Protein AF-A0A401MJ99-F1 (afdb_monomer)

Sequence (115 aa):
MRETARSWGLPPSTADDLETIAGELVANALEHSDSRTITVTCALIAERVTISVTDEGDINTPLACAPTRPPGPEQEHGRGLLITEALSVRWGTRQTGNGLTVWAELDTAPRESTQ

Structure (mmCIF, N/CA/C/O backbone):
data_AF-A0A401MJ99-F1
#
_entry.id   AF-A0A401MJ99-F1
#
loop_
_atom_site.group_PDB
_atom_site.id
_atom_site.type_symbol
_atom_site.label_atom_id
_atom_site.label_alt_id
_atom_site.label_comp_id
_atom_site.label_asym_id
_atom_site.label_entity_id
_atom_site.label_seq_id
_atom_site.pdbx_PDB_ins_code
_atom_site.Cartn_x
_atom_site.Cartn_y
_atom_site.Cartn_z
_atom_site.occupancy
_atom_site.B_iso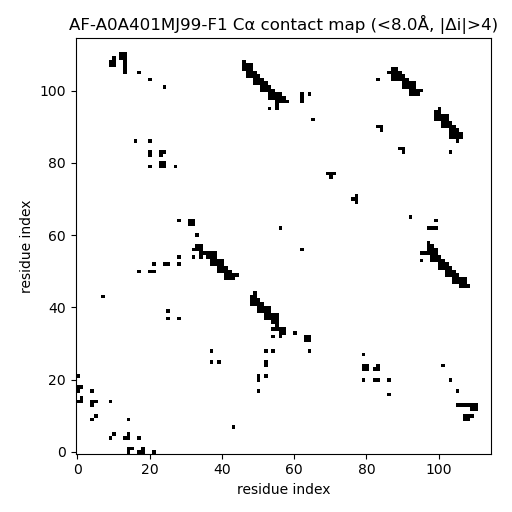_or_equiv
_atom_site.auth_seq_id
_atom_site.auth_comp_id
_atom_site.auth_asym_id
_atom_site.auth_atom_id
_atom_site.pdbx_PDB_model_num
ATOM 1 N N . MET A 1 1 ? 3.006 10.263 2.059 1.00 84.69 1 MET A N 1
ATOM 2 C CA . MET A 1 1 ? 2.006 9.285 2.545 1.00 84.69 1 MET A CA 1
ATOM 3 C C . MET A 1 1 ? 1.324 9.733 3.826 1.00 84.69 1 MET A C 1
ATOM 5 O O . MET A 1 1 ? 0.110 9.876 3.798 1.00 84.69 1 MET A O 1
ATOM 9 N N . ARG A 1 2 ? 2.051 10.061 4.906 1.00 85.44 2 ARG A N 1
ATOM 10 C CA . ARG A 1 2 ? 1.428 10.567 6.147 1.00 85.44 2 ARG A CA 1
ATOM 11 C C . ARG A 1 2 ? 0.525 11.794 5.974 1.00 85.44 2 ARG A C 1
ATOM 13 O O . ARG A 1 2 ? -0.545 11.833 6.567 1.00 85.44 2 ARG A O 1
ATOM 20 N N . GLU A 1 3 ? 0.911 12.785 5.170 1.00 87.69 3 GLU A N 1
ATOM 21 C CA . GLU A 1 3 ? 0.059 13.966 4.927 1.00 87.69 3 GLU A CA 1
ATOM 22 C C . GLU A 1 3 ? -1.242 13.612 4.193 1.00 87.69 3 GLU A C 1
ATOM 24 O O . GLU A 1 3 ? -2.306 14.088 4.576 1.00 87.69 3 GLU A O 1
ATOM 29 N N . THR A 1 4 ? -1.174 12.717 3.204 1.00 89.31 4 THR A N 1
ATOM 30 C CA . THR A 1 4 ? -2.341 12.177 2.489 1.00 89.31 4 THR A CA 1
ATOM 31 C C . THR A 1 4 ? -3.255 11.379 3.421 1.00 89.31 4 THR A C 1
ATOM 33 O O . THR A 1 4 ? -4.462 11.584 3.431 1.00 89.31 4 THR A O 1
ATOM 36 N N . ALA A 1 5 ? -2.688 10.514 4.265 1.00 88.38 5 ALA A N 1
ATOM 37 C CA . ALA A 1 5 ? -3.452 9.764 5.259 1.00 88.38 5 ALA A CA 1
ATOM 38 C C . ALA A 1 5 ? -4.166 10.693 6.256 1.00 88.38 5 ALA A C 1
ATOM 40 O O . ALA A 1 5 ? -5.331 10.483 6.588 1.00 88.38 5 ALA A O 1
ATOM 41 N N . ARG A 1 6 ? -3.491 11.767 6.688 1.00 88.94 6 ARG A N 1
ATOM 42 C CA . ARG A 1 6 ? -4.074 12.789 7.568 1.00 88.94 6 ARG A CA 1
ATOM 43 C C . ARG A 1 6 ? -5.191 13.575 6.891 1.00 88.94 6 ARG A C 1
ATOM 45 O O . ARG A 1 6 ? -6.208 13.818 7.531 1.00 88.94 6 ARG A O 1
ATOM 52 N N . SER A 1 7 ? -5.032 13.965 5.624 1.00 92.06 7 SER A N 1
ATOM 53 C CA . SER A 1 7 ? -6.086 14.691 4.899 1.00 92.06 7 SER A CA 1
ATOM 54 C C . SER A 1 7 ? -7.331 13.832 4.657 1.00 92.06 7 SER A C 1
ATOM 56 O O . SER A 1 7 ? -8.432 14.364 4.552 1.00 92.06 7 SER A O 1
ATOM 58 N N . TRP A 1 8 ? -7.165 12.511 4.637 1.00 92.12 8 TRP A N 1
ATOM 59 C CA . TRP A 1 8 ? -8.239 11.522 4.590 1.00 92.12 8 TRP A CA 1
ATOM 60 C C . TRP A 1 8 ? -8.835 11.159 5.956 1.00 92.12 8 TRP A C 1
ATOM 62 O O . TRP A 1 8 ? -9.796 10.397 6.009 1.00 92.12 8 TRP A O 1
ATOM 72 N N . GLY A 1 9 ? -8.298 11.695 7.055 1.00 90.62 9 GLY A N 1
ATOM 73 C CA . GLY A 1 9 ? -8.775 11.396 8.406 1.00 90.62 9 GLY A CA 1
ATOM 74 C C . GLY A 1 9 ? -8.477 9.968 8.871 1.00 90.62 9 GLY A C 1
ATOM 75 O O . GLY A 1 9 ? -9.180 9.462 9.742 1.00 90.62 9 GLY A O 1
ATOM 76 N N . LEU A 1 10 ? -7.459 9.312 8.300 1.00 89.69 10 LEU A N 1
ATOM 77 C CA . LEU A 1 10 ? -7.090 7.952 8.687 1.00 89.69 10 LEU A CA 1
ATOM 78 C C . LEU A 1 10 ? -6.511 7.904 10.111 1.00 89.69 10 LEU A C 1
ATOM 80 O O . LEU A 1 10 ? -5.801 8.834 10.518 1.00 89.69 10 LEU A O 1
ATOM 84 N N . PRO A 1 11 ? -6.736 6.804 10.852 1.00 90.69 11 PRO A N 1
ATOM 85 C CA . PRO A 1 11 ? -6.062 6.558 12.120 1.00 90.69 11 PRO A CA 1
ATOM 86 C C . PRO A 1 11 ? -4.531 6.589 11.971 1.00 90.69 11 PRO A C 1
ATOM 88 O O . PRO A 1 11 ? -4.011 6.183 10.927 1.00 90.69 11 PRO A O 1
ATOM 91 N N . PRO A 1 12 ? -3.781 7.000 13.013 1.00 89.81 12 PRO A N 1
ATOM 92 C CA . PRO A 1 12 ? -2.319 7.001 12.976 1.00 89.81 12 PRO A CA 1
ATOM 93 C C . PRO A 1 12 ? -1.719 5.637 12.616 1.00 89.81 12 PRO A C 1
ATOM 95 O O . PRO A 1 12 ? -0.818 5.584 11.790 1.00 89.81 12 PRO A O 1
ATOM 98 N N . SER A 1 13 ? -2.274 4.543 13.150 1.00 89.50 13 SER A N 1
ATOM 99 C CA . SER A 1 13 ? -1.832 3.177 12.839 1.00 89.50 13 SER A CA 1
ATOM 100 C C . SER A 1 13 ? -1.986 2.836 11.357 1.00 89.50 13 SER A C 1
ATOM 102 O O . SER A 1 13 ? -1.035 2.376 10.737 1.00 89.50 13 SER A O 1
ATOM 104 N N . THR A 1 14 ? -3.134 3.147 10.752 1.00 89.44 14 THR A N 1
ATOM 105 C CA . THR A 1 14 ? -3.357 2.957 9.310 1.00 89.44 14 THR A CA 1
ATOM 106 C C . THR A 1 14 ? -2.421 3.833 8.470 1.00 89.44 14 THR A C 1
ATOM 108 O O . THR A 1 14 ? -1.996 3.432 7.389 1.00 89.44 14 THR A O 1
ATOM 111 N N . ALA A 1 15 ? -2.086 5.038 8.944 1.00 90.69 15 ALA A N 1
ATOM 112 C CA . ALA A 1 15 ? -1.138 5.920 8.268 1.00 90.69 15 ALA A CA 1
ATOM 113 C C . ALA A 1 15 ? 0.303 5.380 8.307 1.00 90.69 15 ALA A C 1
ATOM 115 O O . ALA A 1 15 ? 1.019 5.528 7.315 1.00 90.69 15 ALA A O 1
ATOM 116 N N . ASP A 1 16 ? 0.715 4.773 9.424 1.00 91.12 16 ASP A N 1
ATOM 117 C CA . ASP A 1 16 ? 2.003 4.085 9.548 1.00 91.12 16 ASP A CA 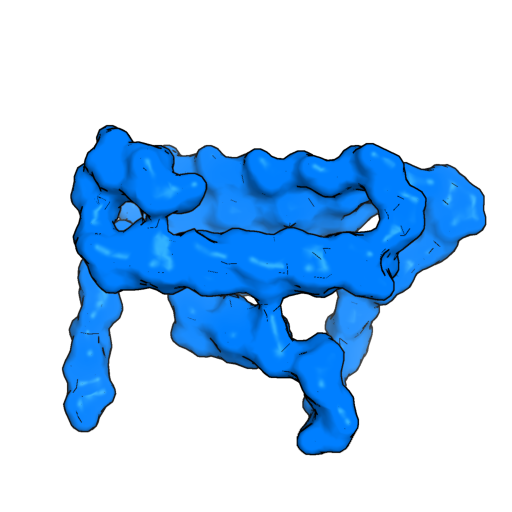1
ATOM 118 C C . ASP A 1 16 ? 2.041 2.830 8.661 1.00 91.12 16 ASP A C 1
ATOM 120 O O . ASP A 1 16 ? 2.965 2.697 7.862 1.00 91.12 16 ASP A O 1
ATOM 124 N N . ASP A 1 17 ? 0.996 1.993 8.683 1.00 90.94 17 ASP A N 1
ATOM 125 C CA . ASP A 1 17 ? 0.894 0.809 7.815 1.00 90.94 17 ASP A CA 1
ATOM 126 C C . ASP A 1 17 ? 0.968 1.189 6.324 1.00 90.94 17 ASP A C 1
ATOM 128 O O . ASP A 1 17 ? 1.684 0.562 5.540 1.00 90.94 17 ASP A O 1
ATOM 132 N N . LEU A 1 18 ? 0.266 2.257 5.923 1.00 90.94 18 LEU A N 1
ATOM 133 C CA . LEU A 1 18 ? 0.298 2.780 4.556 1.00 90.94 18 LEU A CA 1
ATOM 134 C C . LEU A 1 18 ? 1.705 3.251 4.158 1.00 90.94 18 LEU A C 1
ATOM 136 O O . LEU A 1 18 ? 2.118 3.044 3.018 1.00 90.94 18 LEU A O 1
ATOM 140 N N . GLU A 1 19 ? 2.433 3.907 5.066 1.00 92.06 19 GLU A N 1
ATOM 141 C CA . GLU A 1 19 ? 3.809 4.354 4.823 1.00 92.06 19 GLU A CA 1
ATOM 142 C C . GLU A 1 19 ? 4.766 3.166 4.690 1.00 92.06 19 GLU A C 1
ATOM 144 O O . GLU A 1 19 ? 5.578 3.150 3.764 1.00 92.06 19 GLU A O 1
ATOM 149 N N . THR A 1 20 ? 4.634 2.158 5.555 1.00 90.94 20 THR A N 1
ATOM 150 C CA . THR A 1 20 ? 5.432 0.932 5.489 1.00 90.94 20 THR A CA 1
ATOM 151 C C . THR A 1 20 ? 5.206 0.203 4.170 1.00 90.94 20 THR A C 1
ATOM 153 O O . THR A 1 20 ? 6.165 -0.056 3.449 1.00 90.94 20 THR A O 1
ATOM 156 N N . ILE A 1 21 ? 3.950 -0.055 3.793 1.00 88.75 21 ILE A N 1
ATOM 157 C CA . ILE A 1 21 ? 3.637 -0.716 2.519 1.00 88.75 21 ILE A CA 1
ATOM 158 C C . ILE A 1 21 ? 4.154 0.108 1.335 1.00 88.75 21 ILE A C 1
ATOM 160 O O . ILE A 1 21 ? 4.722 -0.454 0.402 1.00 88.75 21 ILE A O 1
ATOM 164 N N . ALA A 1 22 ? 4.004 1.437 1.360 1.00 90.19 22 ALA A N 1
ATOM 165 C CA . ALA A 1 22 ? 4.542 2.295 0.306 1.00 90.19 22 ALA A CA 1
ATOM 166 C C . ALA A 1 22 ? 6.057 2.122 0.144 1.00 90.19 22 ALA A C 1
ATOM 168 O O . ALA A 1 22 ? 6.536 2.006 -0.982 1.00 90.19 22 ALA A O 1
ATOM 169 N N . GLY A 1 23 ? 6.794 2.100 1.259 1.00 88.56 23 GLY A N 1
ATOM 170 C CA . GLY A 1 23 ? 8.240 1.906 1.271 1.00 88.56 23 GLY A CA 1
ATOM 171 C C . GLY A 1 23 ? 8.646 0.569 0.661 1.00 88.56 23 GLY A C 1
ATOM 172 O O . GLY A 1 23 ? 9.463 0.549 -0.254 1.00 88.56 23 GLY A O 1
ATOM 173 N N . GLU A 1 24 ? 8.016 -0.522 1.096 1.00 88.62 24 GLU A N 1
ATOM 174 C CA . GLU A 1 24 ? 8.320 -1.869 0.600 1.00 88.62 24 GLU A CA 1
ATOM 175 C C . GLU A 1 24 ? 7.978 -2.032 -0.888 1.00 88.62 24 GLU A C 1
ATOM 177 O O . GLU A 1 24 ? 8.758 -2.594 -1.653 1.00 88.62 24 GLU A O 1
ATOM 182 N N . LEU A 1 25 ? 6.828 -1.514 -1.337 1.00 86.12 25 LEU A N 1
ATOM 183 C CA . LEU A 1 25 ? 6.436 -1.611 -2.744 1.00 86.12 25 LEU A CA 1
ATOM 184 C C . LEU A 1 25 ? 7.341 -0.776 -3.660 1.00 86.12 25 LEU A C 1
ATOM 186 O O . LEU A 1 25 ? 7.652 -1.212 -4.768 1.00 86.12 25 LEU A O 1
ATOM 190 N N . VAL A 1 26 ? 7.772 0.408 -3.215 1.00 85.94 26 VAL A N 1
ATOM 191 C CA . VAL A 1 26 ? 8.710 1.251 -3.971 1.00 85.94 26 VAL A CA 1
ATOM 192 C C . VAL A 1 26 ? 10.111 0.643 -3.984 1.00 85.94 26 VAL A C 1
ATOM 194 O O . VAL A 1 26 ? 10.738 0.644 -5.039 1.00 85.94 26 VAL A O 1
ATOM 197 N N . ALA A 1 27 ? 10.586 0.101 -2.860 1.00 83.69 27 ALA A N 1
ATOM 198 C CA . ALA A 1 27 ? 11.865 -0.605 -2.792 1.00 83.69 27 ALA A CA 1
ATOM 199 C C . ALA A 1 27 ? 11.879 -1.794 -3.763 1.00 83.69 27 ALA A C 1
ATOM 201 O O . ALA A 1 27 ? 12.719 -1.837 -4.657 1.00 83.69 27 ALA A O 1
ATOM 202 N N . ASN A 1 28 ? 10.851 -2.650 -3.708 1.00 78.94 28 ASN A N 1
ATOM 203 C CA . ASN A 1 28 ? 10.695 -3.765 -4.642 1.00 78.94 28 ASN A CA 1
ATOM 204 C C . ASN A 1 28 ? 10.679 -3.307 -6.109 1.00 78.94 28 ASN A C 1
ATOM 206 O O . ASN A 1 28 ? 11.280 -3.957 -6.960 1.00 78.94 28 ASN A O 1
ATOM 210 N N . ALA A 1 29 ? 9.995 -2.203 -6.425 1.00 79.88 29 ALA A N 1
ATOM 211 C CA . ALA A 1 29 ? 9.966 -1.672 -7.786 1.00 79.88 29 ALA A CA 1
ATOM 212 C C . ALA A 1 29 ? 11.346 -1.161 -8.236 1.00 79.88 29 ALA A C 1
ATOM 214 O O . ALA A 1 29 ? 11.754 -1.450 -9.353 1.00 79.88 29 ALA A O 1
ATOM 215 N N . LEU A 1 30 ? 12.083 -0.457 -7.372 1.00 80.69 30 LEU A N 1
ATOM 216 C CA . LEU A 1 30 ? 13.433 0.039 -7.669 1.00 80.69 30 LEU A CA 1
ATOM 217 C C . LEU A 1 30 ? 14.476 -1.081 -7.788 1.00 80.69 30 LEU A C 1
ATOM 219 O O . LEU A 1 30 ? 15.424 -0.949 -8.554 1.00 80.69 30 LEU A O 1
ATOM 223 N N . GLU A 1 31 ? 14.329 -2.160 -7.020 1.00 79.31 31 GLU A N 1
ATOM 224 C CA . GLU A 1 31 ? 15.257 -3.296 -7.033 1.00 79.31 31 GLU A CA 1
ATOM 225 C C . GLU A 1 31 ? 15.014 -4.244 -8.211 1.00 79.31 31 GLU A C 1
ATOM 227 O O . GLU A 1 31 ? 15.953 -4.853 -8.725 1.00 79.31 31 GLU A O 1
ATOM 232 N N . HIS A 1 32 ? 13.757 -4.389 -8.637 1.00 70.81 32 HIS A N 1
ATOM 233 C CA . HIS A 1 32 ? 13.357 -5.385 -9.632 1.00 70.81 32 HIS A CA 1
ATOM 234 C C . HIS A 1 32 ? 12.941 -4.807 -10.984 1.00 70.81 32 HIS A C 1
ATOM 236 O O . HIS A 1 32 ? 12.571 -5.585 -11.867 1.00 70.81 32 HIS A O 1
ATOM 242 N N . SER A 1 33 ? 12.984 -3.486 -11.162 1.00 69.00 33 SER A N 1
ATOM 243 C CA . SER A 1 33 ? 12.672 -2.847 -12.436 1.00 69.00 33 SER A CA 1
ATOM 244 C C . SER A 1 33 ? 13.772 -1.914 -12.924 1.00 69.00 33 SER A C 1
ATOM 246 O O . SER A 1 33 ? 14.322 -1.115 -12.173 1.00 69.00 33 SER A O 1
ATOM 248 N N . ASP A 1 34 ? 14.010 -1.962 -14.233 1.00 70.12 34 ASP A N 1
ATOM 249 C CA . ASP A 1 34 ? 14.835 -1.007 -14.976 1.00 70.12 34 ASP A CA 1
ATOM 250 C C . ASP A 1 34 ? 14.032 0.213 -15.474 1.00 70.12 34 ASP A C 1
ATOM 252 O O . ASP A 1 34 ? 14.517 0.998 -16.297 1.00 70.12 34 ASP A O 1
ATOM 256 N N . SER A 1 35 ? 12.780 0.383 -15.032 1.00 69.25 35 SER A N 1
ATOM 257 C CA . SER A 1 35 ? 11.950 1.500 -15.482 1.00 69.25 35 SER A CA 1
ATOM 258 C C . SER A 1 35 ? 12.525 2.846 -15.070 1.00 69.25 35 SER A C 1
ATOM 260 O O . SER A 1 35 ? 12.987 3.072 -13.952 1.00 69.25 35 SER A O 1
ATOM 262 N N . ARG A 1 36 ? 12.393 3.810 -15.979 1.00 73.62 36 ARG A N 1
ATOM 263 C CA . ARG A 1 36 ? 12.766 5.208 -15.738 1.00 73.62 36 ARG A CA 1
ATOM 264 C C . ARG A 1 36 ? 11.751 5.950 -14.880 1.00 73.62 36 ARG A C 1
ATOM 266 O O . ARG A 1 36 ? 12.020 7.068 -14.443 1.00 73.62 36 ARG A O 1
ATOM 273 N N . THR A 1 37 ? 10.554 5.397 -14.715 1.00 81.69 37 THR A N 1
ATOM 274 C CA . THR A 1 37 ? 9.453 6.051 -14.014 1.00 81.69 37 THR A CA 1
ATOM 275 C C . THR A 1 37 ? 8.676 5.025 -13.204 1.00 81.69 37 THR A C 1
ATOM 277 O O . THR A 1 37 ? 8.212 4.007 -13.718 1.00 81.69 37 THR A O 1
ATOM 280 N N . ILE A 1 38 ? 8.542 5.330 -11.914 1.00 84.06 38 ILE A N 1
ATOM 281 C CA . ILE A 1 38 ? 7.722 4.591 -10.961 1.00 84.06 38 ILE A CA 1
ATOM 282 C C . ILE A 1 38 ? 6.631 5.543 -10.487 1.00 84.06 38 ILE A C 1
ATOM 284 O O . ILE A 1 38 ? 6.908 6.610 -9.936 1.00 84.06 38 ILE A O 1
ATOM 288 N N . THR A 1 39 ? 5.382 5.153 -10.702 1.00 89.25 39 THR A N 1
ATOM 289 C CA . THR A 1 39 ? 4.209 5.929 -10.310 1.00 89.25 39 THR A CA 1
ATOM 290 C C . THR A 1 39 ? 3.583 5.326 -9.065 1.00 89.25 39 THR A C 1
ATOM 292 O O . THR A 1 39 ? 3.067 4.210 -9.096 1.00 89.25 39 THR A O 1
ATOM 295 N N . VAL A 1 40 ? 3.566 6.087 -7.973 1.00 90.88 40 VAL A N 1
ATOM 296 C CA . VAL A 1 40 ? 2.857 5.712 -6.746 1.00 90.88 40 VAL A CA 1
ATOM 297 C C . VAL A 1 40 ? 1.507 6.413 -6.723 1.00 90.88 40 VAL A C 1
ATOM 299 O O . VAL A 1 40 ? 1.431 7.638 -6.777 1.00 90.88 40 VAL A O 1
ATOM 302 N N . THR A 1 41 ? 0.435 5.636 -6.635 1.00 92.44 41 THR A N 1
ATOM 303 C CA . THR A 1 41 ? -0.935 6.139 -6.524 1.00 92.44 41 THR A CA 1
ATOM 304 C C . THR A 1 41 ? -1.554 5.626 -5.240 1.00 92.44 41 THR A C 1
ATOM 306 O O . THR A 1 41 ? -1.473 4.435 -4.948 1.00 92.44 41 THR A O 1
ATOM 309 N N . CYS A 1 42 ? -2.209 6.519 -4.504 1.00 93.12 42 CYS A N 1
ATOM 310 C CA . CYS A 1 42 ? -3.042 6.157 -3.369 1.00 93.12 42 CYS A CA 1
ATOM 311 C C . CYS A 1 42 ? -4.460 6.663 -3.616 1.00 93.12 42 CYS A C 1
ATOM 313 O O . CYS A 1 42 ? -4.647 7.816 -4.008 1.00 93.12 42 CYS A O 1
ATOM 315 N N . ALA A 1 43 ? -5.449 5.824 -3.340 1.00 93.62 43 ALA A N 1
ATOM 316 C CA . ALA A 1 43 ? -6.857 6.165 -3.446 1.00 93.62 43 ALA A CA 1
ATOM 317 C C . ALA A 1 43 ? -7.601 5.714 -2.188 1.00 93.62 43 ALA A C 1
ATOM 319 O O . ALA A 1 43 ? -7.422 4.589 -1.730 1.00 93.62 43 ALA A O 1
ATOM 320 N N . LEU A 1 44 ? -8.457 6.585 -1.661 1.00 91.81 44 LEU A N 1
ATOM 321 C CA . LEU A 1 44 ? -9.440 6.238 -0.643 1.00 91.81 44 LEU A CA 1
ATOM 322 C C . LEU A 1 44 ? -10.802 6.086 -1.325 1.00 91.81 44 LEU A C 1
ATOM 324 O O . LEU A 1 44 ? -11.314 7.044 -1.906 1.00 91.81 44 LEU A O 1
ATOM 328 N N . ILE A 1 45 ? -11.379 4.887 -1.265 1.00 88.56 45 ILE A N 1
ATOM 329 C CA . ILE A 1 45 ? -12.712 4.593 -1.799 1.00 88.56 45 ILE A CA 1
ATOM 330 C C . ILE A 1 45 ? -13.534 3.953 -0.683 1.00 88.56 45 ILE A C 1
ATOM 332 O O . ILE A 1 45 ? -13.225 2.852 -0.230 1.00 88.56 45 ILE A O 1
ATOM 336 N N . ALA A 1 46 ? -14.598 4.643 -0.263 1.00 86.44 46 ALA A N 1
ATOM 337 C CA . ALA A 1 46 ? -15.386 4.280 0.914 1.00 86.44 46 ALA A CA 1
ATOM 338 C C . ALA A 1 46 ? -14.481 4.089 2.150 1.00 86.44 46 ALA A C 1
ATOM 340 O O . ALA A 1 46 ? -13.844 5.046 2.579 1.00 86.44 46 ALA A O 1
ATOM 341 N N . GLU A 1 47 ? -14.405 2.872 2.686 1.00 86.88 47 GLU A N 1
ATOM 342 C CA . GLU A 1 47 ? -13.645 2.509 3.893 1.00 86.88 47 GLU A CA 1
ATOM 343 C C . GLU A 1 47 ? -12.368 1.713 3.563 1.00 86.88 47 GLU A C 1
ATOM 345 O O . GLU A 1 47 ? -11.835 0.976 4.395 1.00 86.88 47 GLU A O 1
ATOM 350 N N . ARG A 1 48 ? -11.870 1.820 2.323 1.00 90.25 48 ARG A N 1
ATOM 351 C CA . ARG A 1 48 ? -10.639 1.148 1.889 1.00 90.25 48 ARG A CA 1
ATOM 352 C C . ARG A 1 48 ? -9.652 2.112 1.265 1.00 90.25 48 ARG A C 1
ATOM 354 O O . ARG A 1 48 ? -9.995 2.894 0.377 1.00 90.25 48 ARG A O 1
ATOM 361 N N . VAL A 1 49 ? -8.405 1.996 1.701 1.00 93.44 49 VAL A N 1
ATOM 362 C CA . VAL A 1 49 ? -7.270 2.699 1.108 1.00 93.44 49 VAL A CA 1
ATOM 363 C C . VAL A 1 49 ? -6.534 1.721 0.216 1.00 93.44 49 VAL A C 1
ATOM 365 O O . VAL A 1 49 ? -6.038 0.708 0.693 1.00 93.44 49 VAL A O 1
ATOM 368 N N . THR A 1 50 ? -6.432 2.030 -1.068 1.00 93.88 50 THR A N 1
ATOM 369 C CA . THR A 1 50 ? -5.608 1.277 -2.010 1.00 93.88 50 THR A CA 1
ATOM 370 C C . THR A 1 50 ? -4.346 2.069 -2.294 1.00 93.88 50 THR A C 1
ATOM 372 O O . THR A 1 50 ? -4.420 3.216 -2.736 1.00 93.88 50 THR A O 1
ATOM 375 N N . ILE A 1 51 ? -3.191 1.450 -2.082 1.00 93.00 51 ILE A N 1
ATOM 376 C CA . ILE A 1 51 ? -1.908 1.928 -2.587 1.00 93.00 51 ILE A CA 1
ATOM 377 C C . ILE A 1 51 ? -1.469 1.046 -3.745 1.00 93.00 51 ILE A C 1
ATOM 379 O O . ILE A 1 51 ? -1.588 -0.175 -3.696 1.00 93.00 51 ILE A O 1
ATOM 383 N N . SER A 1 52 ? -0.966 1.668 -4.800 1.00 91.56 52 SER A N 1
ATOM 384 C CA . SER A 1 52 ? -0.445 0.973 -5.966 1.00 91.56 52 SER A CA 1
ATOM 385 C C . SER A 1 52 ? 0.836 1.626 -6.449 1.00 91.56 52 SER A C 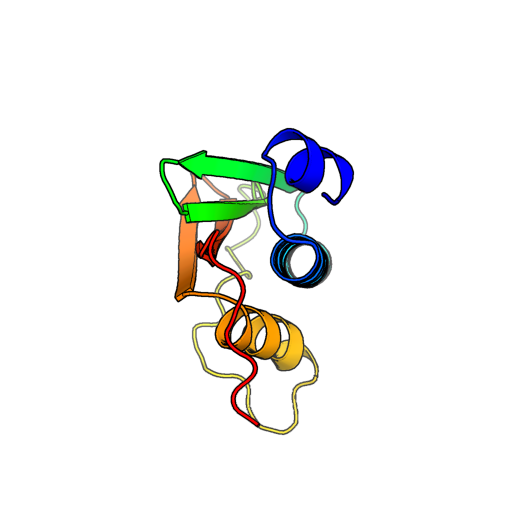1
ATOM 387 O O . SER A 1 52 ? 0.881 2.844 -6.625 1.00 91.56 52 SER A O 1
ATOM 389 N N . VAL A 1 53 ? 1.847 0.809 -6.707 1.00 89.56 53 VAL A N 1
ATOM 390 C CA . VAL A 1 53 ? 3.104 1.201 -7.335 1.00 89.56 53 VAL A CA 1
ATOM 391 C C . VAL A 1 53 ? 3.102 0.609 -8.733 1.00 89.56 53 VAL A C 1
ATOM 393 O O . VAL A 1 53 ? 3.048 -0.607 -8.898 1.00 89.56 53 VAL A O 1
ATOM 396 N N . THR A 1 54 ? 3.071 1.482 -9.734 1.00 86.81 54 THR A N 1
ATOM 397 C CA . THR A 1 54 ? 3.115 1.105 -11.144 1.00 86.81 54 THR A CA 1
ATOM 398 C C . THR A 1 54 ? 4.477 1.430 -11.700 1.00 86.81 54 THR A C 1
ATOM 400 O O . THR A 1 54 ? 4.893 2.586 -11.740 1.00 86.81 54 THR A O 1
ATOM 403 N N . ASP A 1 55 ? 5.136 0.384 -12.141 1.00 83.75 55 ASP A N 1
ATOM 404 C CA . ASP A 1 55 ? 6.289 0.453 -12.998 1.00 83.75 55 ASP A CA 1
ATOM 405 C C . ASP A 1 55 ? 5.819 0.490 -14.456 1.00 83.75 55 ASP A C 1
ATOM 407 O O . ASP A 1 55 ? 4.977 -0.329 -14.816 1.00 83.75 55 ASP A O 1
ATOM 411 N N . GLU A 1 56 ? 6.288 1.429 -15.282 1.00 73.19 56 GLU A N 1
ATOM 412 C CA . GLU A 1 56 ? 5.851 1.530 -16.688 1.00 73.19 56 GLU A CA 1
ATOM 413 C C . GLU A 1 56 ? 6.529 0.515 -17.631 1.00 73.19 56 GLU A C 1
ATOM 415 O O . GLU A 1 56 ? 6.070 0.347 -18.765 1.00 73.19 56 GLU A O 1
ATOM 420 N N . GLY A 1 57 ? 7.539 -0.223 -17.152 1.00 63.28 57 GLY A N 1
ATOM 421 C CA . GLY A 1 57 ? 8.321 -1.188 -17.921 1.00 63.28 57 GLY A CA 1
ATOM 422 C C . GLY A 1 57 ? 9.092 -0.563 -19.091 1.00 63.28 57 GLY A C 1
ATOM 423 O O . GLY A 1 57 ? 8.802 0.537 -19.558 1.00 63.28 57 GLY A O 1
ATOM 424 N N . ASP A 1 58 ? 10.082 -1.284 -19.617 1.00 57.56 58 ASP A N 1
ATOM 425 C CA . ASP A 1 58 ? 10.656 -0.986 -20.934 1.00 57.56 58 ASP A CA 1
ATOM 426 C C . ASP A 1 58 ? 10.189 -2.056 -21.926 1.00 57.56 58 ASP A C 1
ATOM 428 O O . ASP A 1 58 ? 10.157 -3.241 -21.599 1.00 57.56 58 ASP A O 1
ATOM 432 N N . ILE A 1 59 ? 9.837 -1.660 -23.155 1.00 54.00 59 ILE A N 1
ATOM 433 C CA . ILE A 1 59 ? 9.377 -2.588 -24.207 1.00 54.00 59 ILE A CA 1
ATOM 434 C C . ILE A 1 59 ? 10.408 -3.689 -24.532 1.00 54.00 59 ILE A C 1
ATOM 436 O O . ILE A 1 59 ? 10.050 -4.712 -25.114 1.00 54.00 59 ILE A O 1
ATOM 440 N N . ASN A 1 60 ? 11.676 -3.492 -24.157 1.00 49.62 60 ASN A N 1
ATOM 441 C CA . ASN A 1 60 ? 12.772 -4.427 -24.400 1.00 49.62 60 ASN A CA 1
ATOM 442 C C . ASN A 1 60 ? 13.117 -5.313 -23.193 1.00 49.62 60 ASN A C 1
ATOM 444 O O . ASN A 1 60 ? 13.944 -6.215 -23.340 1.00 49.62 60 ASN A O 1
ATOM 448 N N . THR A 1 61 ? 12.501 -5.093 -22.028 1.00 52.28 61 THR A N 1
ATOM 449 C CA . THR A 1 61 ? 12.818 -5.839 -20.805 1.00 52.28 61 THR A CA 1
ATOM 450 C C . THR A 1 61 ? 11.632 -6.726 -20.423 1.00 52.28 61 THR A C 1
ATOM 452 O O . THR A 1 61 ? 10.533 -6.217 -20.201 1.00 52.28 61 THR A O 1
ATOM 455 N N . PRO A 1 62 ? 11.794 -8.062 -20.352 1.00 49.16 62 PRO A N 1
ATOM 456 C CA . PRO A 1 62 ? 10.723 -8.925 -19.874 1.00 49.16 62 PRO A CA 1
ATOM 457 C C . PRO A 1 62 ? 10.353 -8.540 -18.437 1.00 49.16 62 PRO A C 1
ATOM 459 O O . PRO A 1 62 ? 11.238 -8.354 -17.607 1.00 49.16 62 PRO A O 1
ATOM 462 N N . LEU A 1 63 ? 9.047 -8.437 -18.161 1.00 51.41 63 LEU A N 1
ATOM 463 C CA . LEU A 1 63 ? 8.474 -8.135 -16.844 1.00 51.41 63 LEU A CA 1
ATOM 464 C C . LEU A 1 63 ? 9.088 -9.040 -15.761 1.00 51.41 63 LEU A C 1
ATOM 466 O O . LEU A 1 63 ? 8.636 -10.166 -15.553 1.00 51.41 63 LEU A O 1
ATOM 470 N N . ALA A 1 64 ? 10.110 -8.546 -15.062 1.00 48.28 64 ALA A N 1
ATOM 471 C CA . ALA A 1 64 ? 10.794 -9.275 -13.995 1.00 48.28 64 ALA A CA 1
ATOM 472 C C . ALA A 1 64 ? 10.005 -9.258 -12.672 1.00 48.28 64 ALA A C 1
ATOM 474 O O . ALA A 1 64 ? 10.326 -9.984 -11.735 1.00 48.28 64 ALA A O 1
ATOM 475 N N . CYS A 1 65 ? 8.946 -8.453 -12.586 1.00 47.06 65 CYS A N 1
ATOM 476 C CA . CYS A 1 65 ? 8.396 -8.019 -11.305 1.00 47.06 65 CYS A CA 1
ATOM 477 C C . CYS A 1 65 ? 7.288 -8.917 -10.721 1.00 47.06 65 CYS A C 1
ATOM 479 O O . CYS A 1 65 ? 6.664 -8.546 -9.730 1.00 47.06 65 CYS A O 1
ATOM 481 N N . ALA A 1 66 ? 7.010 -10.091 -11.294 1.00 45.78 66 ALA A N 1
ATOM 482 C CA . ALA A 1 66 ? 6.118 -11.053 -10.651 1.00 45.78 66 ALA A CA 1
ATOM 483 C C . ALA A 1 66 ? 6.951 -12.097 -9.894 1.00 45.78 66 ALA A C 1
ATOM 485 O O . ALA A 1 66 ? 7.537 -12.972 -10.542 1.00 45.78 66 ALA A O 1
ATOM 486 N N . PRO A 1 67 ? 6.966 -12.105 -8.546 1.00 48.66 67 PRO A N 1
ATOM 487 C CA . PRO A 1 67 ? 7.342 -13.309 -7.834 1.00 48.66 67 PRO A CA 1
ATOM 488 C C . PRO A 1 67 ? 6.256 -14.341 -8.135 1.00 48.66 67 PRO A C 1
ATOM 490 O O . PRO A 1 67 ? 5.198 -14.395 -7.520 1.00 48.66 67 PRO A O 1
ATOM 493 N N . THR A 1 68 ? 6.519 -15.174 -9.135 1.00 45.81 68 THR A N 1
ATOM 494 C CA . THR A 1 68 ? 5.718 -16.353 -9.489 1.00 45.81 68 THR A CA 1
ATOM 495 C C . THR A 1 68 ? 5.829 -17.456 -8.4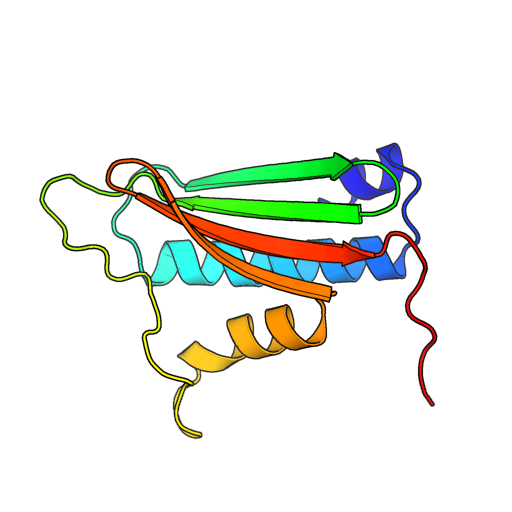29 1.00 45.81 68 THR A C 1
ATOM 497 O O . THR A 1 68 ? 5.299 -18.551 -8.609 1.00 45.81 68 THR A O 1
ATOM 500 N N . ARG A 1 69 ? 6.512 -17.188 -7.306 1.00 39.47 69 ARG A N 1
ATOM 501 C CA . ARG A 1 69 ? 6.794 -18.146 -6.245 1.00 39.47 69 ARG A CA 1
ATOM 502 C C . ARG A 1 69 ? 6.844 -17.451 -4.879 1.00 39.47 69 ARG A C 1
ATOM 504 O O . ARG A 1 69 ? 7.454 -16.386 -4.794 1.00 39.47 69 ARG A O 1
ATOM 511 N N . PRO A 1 70 ? 6.295 -18.056 -3.810 1.00 38.62 70 PRO A N 1
ATOM 512 C CA . PRO A 1 70 ? 6.610 -17.619 -2.457 1.00 38.62 70 PRO A CA 1
ATOM 513 C C . PRO A 1 70 ? 8.134 -17.704 -2.233 1.00 38.62 70 PRO A C 1
ATOM 515 O O . PRO A 1 70 ? 8.749 -18.703 -2.631 1.00 38.62 70 PRO A O 1
ATOM 518 N N . PRO A 1 71 ? 8.757 -16.672 -1.643 1.00 43.03 71 PRO A N 1
ATOM 519 C CA . PRO A 1 71 ? 10.193 -16.649 -1.392 1.00 43.03 71 PRO A CA 1
ATOM 520 C C . PRO A 1 71 ? 10.575 -17.799 -0.453 1.00 43.03 71 PRO A C 1
ATOM 522 O O . PRO A 1 71 ? 9.880 -18.096 0.519 1.00 43.03 71 PRO A O 1
ATOM 525 N N . GLY A 1 72 ? 11.678 -18.481 -0.764 1.00 35.34 72 GLY A N 1
ATOM 526 C CA . GLY A 1 72 ? 12.269 -19.457 0.149 1.00 35.34 72 GLY A CA 1
ATOM 527 C C . GLY A 1 72 ? 12.837 -18.766 1.399 1.00 35.34 72 GLY A C 1
ATOM 528 O O . GLY A 1 72 ? 13.155 -17.578 1.340 1.00 35.34 72 GLY A O 1
ATOM 529 N N . PRO A 1 73 ? 13.021 -19.497 2.512 1.00 37.56 73 PRO A N 1
ATOM 530 C CA . PRO A 1 73 ? 13.395 -18.945 3.824 1.00 37.56 73 PRO A CA 1
ATOM 531 C C . PRO A 1 73 ? 14.748 -18.206 3.873 1.00 37.56 73 PRO A C 1
ATOM 533 O O . PRO A 1 73 ? 15.065 -17.588 4.885 1.00 37.56 73 PRO A O 1
ATOM 536 N N . GLU A 1 74 ? 15.534 -18.248 2.797 1.00 39.25 74 GLU A N 1
ATOM 537 C CA . GLU A 1 74 ? 16.874 -17.657 2.689 1.00 39.25 74 GLU A CA 1
ATOM 538 C C . GLU A 1 74 ? 16.919 -16.407 1.788 1.00 39.25 74 GLU A C 1
ATOM 540 O O . GLU A 1 74 ? 17.982 -15.822 1.600 1.00 39.25 74 GLU A O 1
ATOM 545 N N . GLN A 1 75 ? 15.785 -15.969 1.222 1.00 45.09 75 GLN A N 1
ATOM 546 C CA . GLN A 1 75 ? 15.725 -14.744 0.422 1.00 45.09 75 GLN A CA 1
ATOM 547 C C . GLN A 1 75 ? 15.238 -13.552 1.255 1.00 45.09 75 GLN A C 1
ATOM 549 O O . GLN A 1 75 ? 14.057 -13.439 1.578 1.00 45.09 75 GLN A O 1
ATOM 5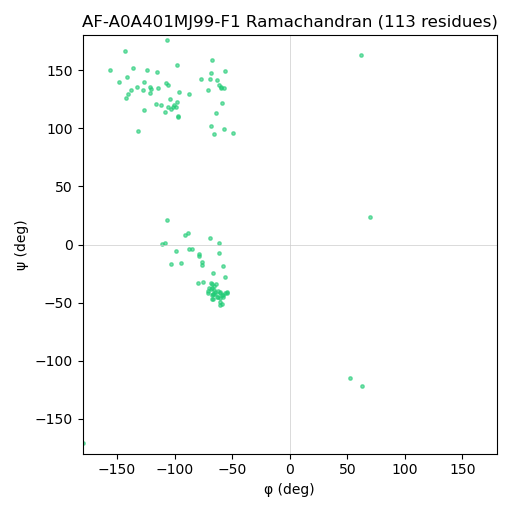54 N N . GLU A 1 76 ? 16.138 -12.605 1.530 1.00 45.66 76 GLU A N 1
ATOM 555 C CA . GLU A 1 76 ? 15.781 -11.274 2.054 1.00 45.66 76 GLU A CA 1
ATOM 556 C C . GLU A 1 76 ? 14.782 -10.534 1.139 1.00 45.66 76 GLU A C 1
ATOM 558 O O . GLU A 1 76 ? 13.908 -9.833 1.648 1.00 45.66 76 GLU A O 1
ATOM 563 N N . HIS A 1 77 ? 14.799 -10.831 -0.170 1.00 49.75 77 HIS A N 1
ATOM 564 C CA . HIS A 1 77 ? 13.870 -10.366 -1.221 1.00 49.75 77 HIS A CA 1
ATOM 565 C C . HIS A 1 77 ? 12.392 -10.778 -1.025 1.00 49.75 77 HIS A C 1
ATOM 567 O O . HIS A 1 77 ? 11.541 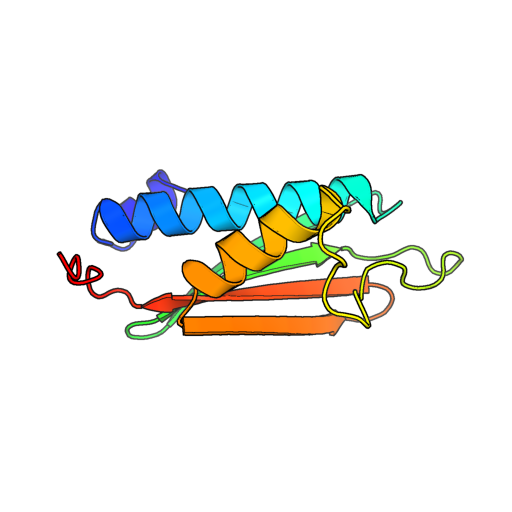-10.502 -1.864 1.00 49.75 77 HIS A O 1
ATOM 573 N N . GLY A 1 78 ? 12.070 -11.481 0.065 1.00 54.00 78 GLY A N 1
ATOM 574 C CA . GLY A 1 78 ? 10.711 -11.889 0.408 1.00 54.00 78 GLY A CA 1
ATOM 575 C C . GLY A 1 78 ? 10.038 -11.067 1.502 1.00 54.00 78 GLY A C 1
ATOM 576 O O . GLY A 1 78 ? 8.820 -11.138 1.651 1.00 54.00 78 GLY A O 1
ATOM 577 N N . ARG A 1 79 ? 10.802 -10.298 2.290 1.00 63.50 79 ARG A N 1
ATOM 578 C CA . ARG A 1 79 ? 10.265 -9.646 3.495 1.00 63.50 79 ARG A CA 1
ATOM 579 C C . ARG A 1 79 ? 9.290 -8.521 3.178 1.00 63.50 79 ARG A C 1
ATOM 581 O O . ARG A 1 79 ? 8.277 -8.429 3.860 1.00 63.50 79 ARG A O 1
ATOM 588 N N . GLY A 1 80 ? 9.529 -7.739 2.128 1.00 68.00 80 GLY A N 1
ATOM 589 C CA . GLY A 1 80 ? 8.639 -6.626 1.791 1.00 68.00 80 GLY A CA 1
ATOM 590 C C . GLY A 1 80 ? 7.242 -7.065 1.368 1.00 68.00 80 GLY A C 1
ATOM 591 O O . GLY A 1 80 ? 6.245 -6.448 1.749 1.00 68.00 80 GLY A O 1
ATOM 592 N N . LEU A 1 81 ? 7.137 -8.198 0.667 1.00 71.25 81 LEU A N 1
ATOM 593 C CA . LEU A 1 81 ? 5.839 -8.796 0.356 1.00 71.25 81 LEU A CA 1
ATOM 594 C C . LEU A 1 81 ? 5.209 -9.490 1.561 1.00 71.25 81 LEU A C 1
ATOM 596 O O . LEU A 1 81 ? 3.995 -9.425 1.692 1.00 71.25 81 LEU A O 1
ATOM 600 N N . LEU A 1 82 ? 5.994 -10.072 2.473 1.00 76.56 82 LEU A N 1
ATOM 601 C CA . LEU A 1 82 ? 5.470 -10.603 3.740 1.00 76.56 82 LEU A CA 1
ATOM 602 C C . LEU A 1 82 ? 4.919 -9.489 4.644 1.00 76.56 82 LEU A C 1
ATOM 604 O O . LEU A 1 82 ? 3.880 -9.666 5.270 1.00 76.56 82 LEU A O 1
ATOM 608 N N . ILE A 1 83 ? 5.579 -8.329 4.690 1.00 79.75 83 ILE A N 1
ATOM 609 C CA . ILE A 1 83 ? 5.085 -7.144 5.402 1.00 79.75 83 ILE A CA 1
ATOM 610 C C . ILE A 1 83 ? 3.820 -6.625 4.717 1.00 79.75 83 ILE A C 1
ATOM 612 O O . ILE A 1 83 ? 2.818 -6.388 5.383 1.00 79.75 83 ILE A O 1
ATOM 616 N N . THR A 1 84 ? 3.828 -6.507 3.387 1.00 82.12 84 THR A N 1
ATOM 617 C CA . THR A 1 84 ? 2.643 -6.095 2.621 1.00 82.12 84 THR A CA 1
ATOM 618 C C . THR A 1 84 ? 1.472 -7.051 2.844 1.00 82.12 84 THR A C 1
ATOM 620 O O . THR A 1 84 ? 0.353 -6.605 3.079 1.00 82.12 84 THR A O 1
ATOM 623 N N . GLU A 1 85 ? 1.716 -8.359 2.832 1.00 82.25 85 GLU A N 1
ATOM 624 C CA . GLU A 1 85 ? 0.720 -9.390 3.116 1.00 82.25 85 GLU A CA 1
ATOM 625 C C . GLU A 1 85 ? 0.188 -9.279 4.545 1.00 82.25 85 GLU A C 1
ATOM 627 O O . GLU A 1 85 ? -1.021 -9.295 4.750 1.00 82.25 85 GLU A O 1
ATOM 632 N N . ALA A 1 86 ? 1.070 -9.091 5.529 1.00 84.00 86 ALA A N 1
ATOM 633 C CA . ALA A 1 86 ? 0.668 -8.955 6.921 1.00 84.00 86 ALA A CA 1
ATOM 634 C C . ALA A 1 86 ? -0.120 -7.664 7.180 1.00 84.00 86 ALA A C 1
ATOM 636 O O . ALA A 1 86 ? -1.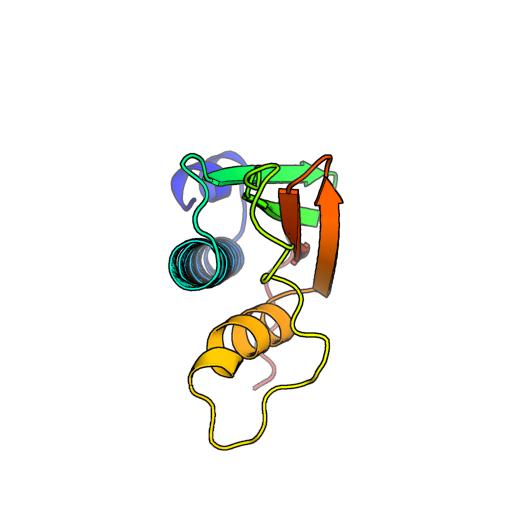012 -7.669 8.029 1.00 84.00 86 ALA A O 1
ATOM 637 N N . LEU A 1 87 ? 0.199 -6.564 6.485 1.00 85.75 87 LEU A N 1
ATOM 638 C CA . LEU A 1 87 ? -0.365 -5.224 6.699 1.00 85.75 87 LEU A CA 1
ATOM 639 C C . LEU A 1 87 ? -1.572 -4.889 5.800 1.00 85.75 87 LEU A C 1
ATOM 641 O O . LEU A 1 87 ? -2.361 -4.000 6.132 1.00 85.75 87 LEU A O 1
ATOM 645 N N . SER A 1 88 ? -1.804 -5.644 4.730 1.00 86.75 88 SER A N 1
ATOM 646 C CA . SER A 1 88 ? -2.950 -5.448 3.836 1.00 86.75 88 SER A CA 1
ATOM 647 C C . SER A 1 88 ? -4.119 -6.392 4.139 1.00 86.75 88 SER A C 1
ATOM 649 O O . SER A 1 88 ? -3.960 -7.482 4.675 1.00 86.75 88 SER A O 1
ATOM 651 N N . VAL A 1 89 ? -5.330 -5.964 3.782 1.00 89.00 89 VAL A N 1
ATOM 652 C CA . VAL A 1 89 ? -6.525 -6.818 3.681 1.00 89.00 89 VAL A CA 1
ATOM 653 C C . VAL A 1 89 ? -6.403 -7.742 2.473 1.00 89.00 89 VAL A C 1
ATOM 655 O O . VAL A 1 89 ? -6.801 -8.904 2.507 1.00 89.00 89 VAL A O 1
ATOM 658 N N . ARG A 1 90 ? -5.883 -7.194 1.375 1.00 88.75 90 ARG A N 1
ATOM 659 C CA . ARG A 1 90 ? -5.554 -7.917 0.151 1.00 88.75 90 ARG A CA 1
ATOM 660 C C . ARG A 1 90 ? -4.497 -7.147 -0.615 1.00 88.75 90 ARG A C 1
ATOM 662 O O . ARG A 1 90 ? -4.467 -5.919 -0.584 1.00 88.75 90 ARG A O 1
ATOM 669 N N . TRP A 1 91 ? -3.686 -7.874 -1.356 1.00 89.44 91 TRP A N 1
ATOM 670 C CA . TRP A 1 91 ? -2.698 -7.311 -2.255 1.00 89.44 91 TRP A CA 1
ATOM 671 C C . TRP A 1 91 ? -2.605 -8.179 -3.504 1.00 89.44 91 TRP A C 1
ATOM 673 O O . TRP A 1 91 ? -3.136 -9.292 -3.555 1.00 89.44 91 TRP A O 1
ATOM 683 N N . GLY A 1 92 ? -1.957 -7.660 -4.534 1.00 84.00 92 GLY A N 1
ATOM 684 C CA . GLY A 1 92 ? -1.719 -8.419 -5.744 1.00 84.00 92 GLY A CA 1
ATOM 685 C C . GLY A 1 92 ? -0.945 -7.633 -6.779 1.00 84.00 92 GLY A C 1
ATOM 686 O O . GLY A 1 92 ? -0.443 -6.535 -6.535 1.00 84.00 92 GLY A O 1
ATOM 687 N N . THR A 1 93 ? -0.873 -8.210 -7.969 1.00 83.50 93 THR A N 1
ATOM 688 C CA . THR A 1 93 ? -0.223 -7.594 -9.119 1.00 83.50 93 THR A CA 1
ATOM 689 C C . THR A 1 93 ? -1.202 -7.496 -10.283 1.00 83.50 93 THR A C 1
ATOM 691 O O . THR A 1 93 ? -2.143 -8.282 -10.410 1.00 83.50 93 THR A O 1
ATOM 694 N N . ARG A 1 94 ? -1.021 -6.483 -11.125 1.00 82.38 94 ARG A N 1
ATOM 695 C CA . ARG A 1 94 ? -1.791 -6.272 -12.348 1.00 82.38 94 ARG A CA 1
ATOM 696 C C . ARG A 1 94 ? -0.856 -5.780 -13.439 1.00 82.38 94 ARG A C 1
ATOM 698 O O . ARG A 1 94 ? -0.128 -4.819 -13.228 1.00 82.38 94 ARG A O 1
ATOM 705 N N . GLN A 1 95 ? -0.894 -6.413 -14.605 1.00 79.94 95 GLN A N 1
ATOM 706 C CA . GLN A 1 95 ? -0.174 -5.912 -15.775 1.00 79.94 95 GLN A CA 1
ATOM 707 C C . GLN A 1 95 ? -0.847 -4.638 -16.293 1.00 79.94 95 GLN A C 1
ATOM 709 O O . GLN A 1 95 ? -2.072 -4.601 -16.446 1.00 79.94 95 GLN A O 1
ATOM 714 N N . THR A 1 96 ? -0.047 -3.612 -16.570 1.00 72.50 96 THR A N 1
ATOM 715 C CA . THR A 1 96 ? -0.518 -2.318 -17.074 1.00 72.50 96 THR A CA 1
ATOM 716 C C . THR A 1 96 ? 0.344 -1.918 -18.269 1.00 72.50 96 THR A C 1
ATOM 718 O O . THR A 1 96 ? 1.443 -1.397 -18.107 1.00 72.50 96 THR A O 1
ATOM 721 N N . GLY A 1 97 ? -0.139 -2.180 -19.488 1.00 76.56 97 GLY A N 1
ATOM 722 C CA . GLY A 1 97 ? 0.650 -1.968 -20.706 1.00 76.56 97 GLY A CA 1
ATOM 723 C C . GLY A 1 97 ? 1.889 -2.868 -20.729 1.00 76.56 97 GLY A C 1
ATOM 724 O O . GLY A 1 97 ? 1.754 -4.086 -20.638 1.00 76.56 97 GLY A O 1
ATOM 725 N N . ASN A 1 98 ? 3.074 -2.260 -20.821 1.00 72.00 98 ASN A N 1
ATOM 726 C CA . ASN A 1 98 ? 4.366 -2.957 -20.730 1.00 72.00 98 ASN A CA 1
ATOM 727 C C . ASN A 1 98 ? 4.875 -3.091 -19.284 1.00 72.00 98 ASN A C 1
ATOM 729 O O . ASN A 1 98 ? 5.908 -3.710 -19.047 1.00 72.00 98 ASN A O 1
ATOM 733 N N . GLY A 1 99 ? 4.151 -2.508 -18.334 1.00 76.69 99 GLY A N 1
ATOM 734 C CA . GLY A 1 99 ? 4.542 -2.372 -16.947 1.00 76.69 99 GLY A CA 1
ATOM 735 C C . GLY A 1 99 ? 3.799 -3.297 -15.986 1.00 76.69 99 GLY A C 1
ATOM 736 O O . GLY A 1 99 ? 2.860 -4.016 -16.357 1.00 76.69 99 GLY A O 1
ATOM 737 N N . LEU A 1 100 ? 4.199 -3.255 -14.715 1.00 82.19 100 LEU A N 1
ATOM 738 C CA . LEU A 1 100 ? 3.537 -3.972 -13.630 1.00 82.19 100 LEU A CA 1
ATOM 739 C C . LEU A 1 100 ? 3.069 -2.998 -12.554 1.00 82.19 100 LEU A C 1
ATOM 741 O O . LEU A 1 100 ? 3.835 -2.199 -12.026 1.00 82.19 100 LEU A O 1
ATOM 745 N N . THR A 1 101 ? 1.810 -3.134 -12.168 1.00 85.94 101 THR A N 1
ATOM 746 C CA . THR A 1 101 ? 1.264 -2.510 -10.971 1.00 85.94 101 THR A CA 1
ATOM 747 C C . THR A 1 101 ? 1.233 -3.526 -9.838 1.00 85.94 101 THR A C 1
ATOM 749 O O . THR A 1 101 ? 0.503 -4.513 -9.922 1.00 85.94 101 THR A O 1
ATOM 752 N N . VAL A 1 102 ? 1.960 -3.270 -8.754 1.00 87.44 102 VAL A N 1
ATOM 753 C CA . VAL A 1 102 ? 1.774 -3.966 -7.472 1.00 87.44 102 VAL A CA 1
ATOM 754 C C . VAL A 1 102 ? 0.875 -3.106 -6.597 1.00 87.44 102 VAL A C 1
ATOM 756 O O . VAL A 1 102 ? 1.081 -1.898 -6.499 1.00 87.44 102 VAL A O 1
ATOM 759 N N . TRP A 1 103 ? -0.154 -3.694 -5.996 1.00 90.81 103 TRP A N 1
ATOM 760 C CA . TRP A 1 103 ? -1.139 -2.960 -5.208 1.00 90.81 103 TRP A CA 1
ATOM 761 C C . TRP A 1 103 ? -1.463 -3.675 -3.903 1.00 90.81 103 TRP A C 1
ATOM 763 O O . TRP A 1 103 ? -1.400 -4.899 -3.823 1.00 90.81 103 TRP A O 1
ATOM 773 N N . ALA A 1 104 ? -1.839 -2.895 -2.897 1.00 91.19 104 ALA A N 1
ATOM 774 C CA . ALA A 1 104 ? -2.253 -3.362 -1.587 1.00 91.19 104 ALA A CA 1
ATOM 775 C C . ALA A 1 104 ? -3.417 -2.513 -1.075 1.00 91.19 104 ALA A C 1
ATOM 777 O O . ALA A 1 104 ? -3.482 -1.306 -1.313 1.00 91.19 104 ALA A O 1
ATOM 778 N N . GLU A 1 105 ? -4.342 -3.151 -0.371 1.00 92.94 105 GLU A N 1
ATOM 779 C CA . GLU A 1 105 ? -5.484 -2.500 0.252 1.00 92.94 105 GLU A CA 1
ATOM 780 C C . GLU A 1 105 ? -5.420 -2.591 1.763 1.00 92.94 105 GLU A C 1
ATOM 782 O O . GLU A 1 105 ? -5.189 -3.662 2.315 1.00 92.94 105 GLU A O 1
ATOM 787 N N . LEU A 1 106 ? -5.694 -1.477 2.426 1.00 91.31 106 LEU A N 1
ATOM 788 C CA . LEU A 1 106 ? -5.804 -1.368 3.868 1.00 91.31 106 LEU A CA 1
ATOM 789 C C . LEU A 1 106 ? -7.237 -1.007 4.240 1.00 91.31 106 LEU A C 1
ATOM 791 O O . LEU A 1 106 ? -7.935 -0.303 3.501 1.00 91.31 106 LEU A O 1
ATOM 795 N N . ASP A 1 107 ? -7.660 -1.483 5.404 1.00 89.12 107 ASP A N 1
ATOM 796 C CA . ASP A 1 107 ? -8.896 -1.020 6.013 1.00 89.12 107 ASP A CA 1
ATOM 797 C C . ASP A 1 107 ? -8.677 0.360 6.647 1.00 89.12 107 ASP A C 1
ATOM 799 O O . ASP A 1 107 ? -7.607 0.644 7.192 1.00 89.12 107 ASP A O 1
ATOM 803 N N . THR A 1 108 ? -9.673 1.240 6.550 1.00 86.06 108 THR A N 1
ATOM 804 C CA . THR A 1 108 ? -9.614 2.544 7.227 1.00 86.06 108 THR A CA 1
ATOM 805 C C . THR A 1 108 ? -9.885 2.436 8.721 1.00 86.06 108 THR A C 1
ATOM 807 O O . THR A 1 108 ? -9.560 3.364 9.463 1.00 86.06 108 THR A O 1
ATOM 810 N N . ALA A 1 109 ? -10.475 1.322 9.169 1.00 81.75 109 ALA A N 1
ATOM 811 C CA . ALA A 1 109 ? -10.614 1.043 10.582 1.00 81.75 109 ALA A CA 1
ATOM 812 C C . ALA A 1 109 ? -9.238 0.737 11.197 1.00 81.75 109 ALA A C 1
ATOM 814 O O . ALA A 1 109 ? -8.393 0.090 10.568 1.00 81.75 109 ALA A O 1
ATOM 815 N N . PRO A 1 110 ? -8.986 1.184 12.438 1.00 69.50 110 PRO A N 1
ATOM 816 C CA . PRO A 1 110 ? -7.773 0.807 13.139 1.00 69.50 110 PRO A CA 1
ATOM 817 C C . PRO A 1 110 ? -7.736 -0.715 13.291 1.00 69.50 110 PRO A C 1
ATOM 819 O O . PRO A 1 110 ? -8.728 -1.334 13.677 1.00 69.50 110 PRO A O 1
ATOM 822 N N . ARG A 1 111 ? -6.576 -1.319 13.021 1.00 66.69 111 ARG A N 1
ATOM 823 C CA . ARG A 1 111 ? -6.350 -2.718 13.382 1.00 66.69 111 ARG A CA 1
ATOM 824 C C . ARG A 1 111 ? -6.515 -2.864 14.886 1.00 66.69 111 ARG A C 1
ATOM 826 O O . ARG A 1 111 ? -5.806 -2.211 15.653 1.00 66.69 111 ARG A O 1
A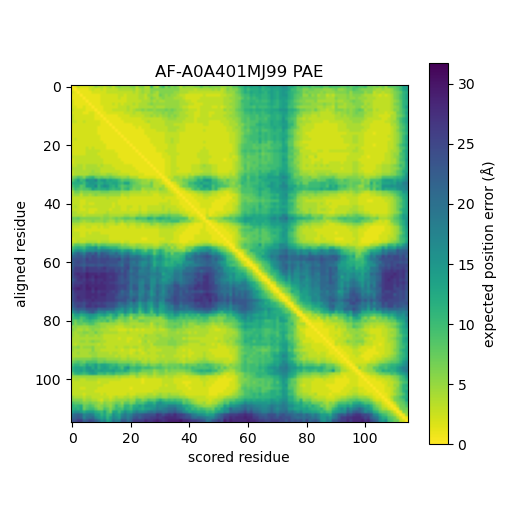TOM 833 N N . GLU A 1 112 ? -7.436 -3.721 15.306 1.00 60.62 112 GLU A N 1
ATOM 834 C CA . GLU A 1 112 ? -7.468 -4.165 16.690 1.00 60.62 112 GLU A CA 1
ATOM 835 C C . GLU A 1 112 ? -6.173 -4.939 16.937 1.00 60.62 112 GLU A C 1
ATOM 837 O O . GLU A 1 112 ? -5.935 -5.982 16.323 1.00 60.62 112 GLU A O 1
ATOM 842 N N . SER A 1 113 ? -5.296 -4.394 17.782 1.00 50.53 113 SER A N 1
ATOM 843 C CA . SER A 1 113 ? -4.111 -5.105 18.249 1.00 50.53 113 SER A CA 1
ATOM 844 C C . SER A 1 113 ? -4.583 -6.392 18.916 1.00 50.53 113 SER A C 1
ATOM 846 O O . SER A 1 113 ? -5.040 -6.369 20.057 1.00 50.53 113 SER A O 1
ATOM 848 N N . THR A 1 114 ? -4.517 -7.512 18.199 1.00 47.41 114 THR A N 1
ATOM 849 C CA . THR A 1 114 ? -4.672 -8.822 18.825 1.00 47.41 114 THR A CA 1
ATOM 850 C C . THR A 1 114 ? -3.438 -9.005 19.701 1.00 47.41 114 THR A C 1
ATOM 852 O O . THR A 1 114 ? -2.332 -9.179 19.190 1.00 47.41 114 THR A O 1
ATOM 855 N N . GLN A 1 115 ? -3.643 -8.804 21.003 1.00 35.69 115 GLN A N 1
ATOM 856 C CA . GLN A 1 115 ? -2.675 -9.013 22.077 1.00 35.69 115 GLN A CA 1
ATOM 857 C C . GLN A 1 115 ? -2.303 -10.490 22.205 1.00 35.69 115 GLN A C 1
ATOM 859 O O . GLN A 1 115 ? -3.206 -11.339 22.029 1.00 35.69 115 GLN A O 1
#

pLDDT: mean 76.32, std 17.24, range [35.34, 93.88]

Secondary structure (DSSP, 8-state):
-HHHHHHTT--HHHHHHHHHHHHHHHHHHHHH---S-EEEEEEEETTEEEEEEEE---TTS-------SPPPTT-GGGHHHHHHHHH-SEEEEEEETTEEEEEEEEESSPP----

Foldseek 3Di:
DLVVCVVVVFDPQLSVLVVLLVVLQVVLCVVFAPAPDWDWDWDDDPFKIKIKIKGPHDPPDQARRDPPDQDDPPDPSRVSVVSLVVSAPDWDWDDDHNIIMTMGMHGSDRPDPPD

Solvent-accessible surface area (backbone atoms only — not comparable to full-atom values): 6694 Å² total; per-residue (Å²): 98,57,68,59,28,52,77,69,68,43,39,70,66,46,26,51,49,52,41,52,40,51,51,33,49,50,48,52,46,65,75,49,42,89,43,93,50,75,47,78,48,75,48,78,56,92,65,34,37,39,42,33,36,32,36,54,42,44,97,88,50,79,80,64,73,64,80,90,55,84,63,58,102,84,46,76,92,32,51,48,59,50,50,36,59,73,64,27,80,47,68,54,75,44,80,49,92,61,11,47,28,43,36,37,27,34,57,52,62,67,78,78,80,83,125

Nearest PDB structures (foldseek):
  7cch-assembly1_A-2  TM=6.950E-01  e=1.787E-03  Acinetobacter baumannii
  7ssj-assembly2_C  TM=7.012E-01  e=3.294E-03  Bacillus subtilis subsp. subtilis str. 168
  7ssj-assembly1_A-2  TM=6.081E-01  e=3.501E-03  Bacillus subtilis 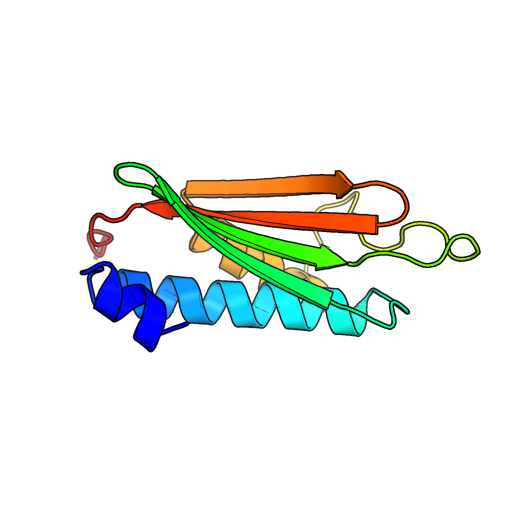subsp. subtilis str. 168
  4bxi-assembly1_A-2  TM=5.526E-01  e=8.937E-02  Staphylococcus aureus subsp. aureus COL
  5v6j-assembly2_C  TM=3.195E-01  e=4.380E-01  Coprinus comatus

Mean predicted aligned error: 8.52 Å

Radius of gyration: 14.53 Å; Cα contacts (8 Å, |Δi|>4): 186; chains: 1; bounding box: 32×34×46 Å